Protein 1BL0 (pdb70)

Foldseek 3Di:
DLVQLVVLLVVLVVDLQADPPDLVVSCVRDHHSVVNQVCNCVNPVDGPVVQSLLQLLLVLLVCLAVHDDDQQNSCNRRNHPGSVRQQVSNCVQQVAGSNRSSPDDVNDSPSR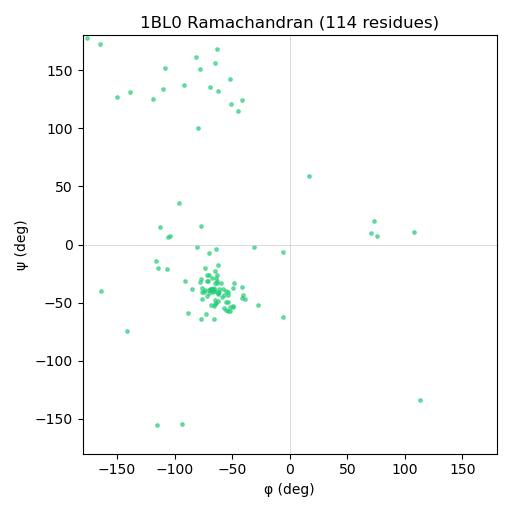DDRD

Solvent-accessible surface area: 6826 Å² total; per-residue (Å²): 66,50,142,38,0,111,62,12,4,89,64,0,50,119,39,1,58,69,26,106,4,76,47,111,46,0,48,158,37,59,112,48,50,176,65,4,63,171,6,0,95,150,51,42,56,54,48,2,32,96,0,9,108,10,3,14,0,0,42,0,0,51,41,2,77,131,41,116,50,85,21,98,82,0,0,129,49,0,19,27,160,35,64,127,47,0,41,163,27,0,91,106,45,10,83,20,36,2,106,127,5,22,127,41,138,193,74,35,110,74,125,39,38,96,57,136

B-factor: mean 53.78, std 17.6, range [11.55, 100.0]

Structure (mmCIF, N/CA/C/O backbone):
data_1BL0
#
_entry.id   1BL0
#
_cell.length_a   47.100
_cell.length_b   47.100
_cell.length_c   298.200
_cell.angle_alpha   90.00
_cell.angle_beta   90.00
_cell.angle_gamma   90.00
#
_symmetry.space_group_name_H-M   'P 41 21 2'
#
loop_
_entity.id
_entity.type
_entity.pdbx_description
1 polymer "DNA (5'-D(*GP*GP*GP*GP*AP*TP*TP*TP*AP*GP*CP*AP*AP*AP*AP*CP*GP*TP*GP*GP*CP*AP* TP*C)-3')"
2 polymer "DNA (5'-D(*CP*CP*GP*AP*TP*GP*CP*CP*AP*CP*GP*TP*TP*TP*TP*GP*CP*TP*AP*AP*AP*TP* CP*C)-3')"
3 polymer 'PROTEIN (MULTIPLE ANTIBIOTIC RESISTANCE PROTEIN)'
4 water water
#
loop_
_atom_site.group_PDB
_atom_site.id
_atom_site.type_symbol
_atom_site.label_atom_id
_atom_site.label_alt_id
_atom_site.label_comp_id
_atom_site.label_asym_id
_atom_site.label_entity_id
_atom_site.label_seq_id
_atom_site.pdbx_PDB_ins_code
_atom_site.Cartn_x
_atom_site.Cartn_y
_atom_site.Cartn_z
_atom_site.occupancy
_atom_site.B_iso_or_equiv
_atom_site.auth_seq_id
_atom_site.auth_comp_id
_atom_site.auth_asym_id
_atom_site.auth_atom_id
_atom_site.pdbx_PDB_model_num
ATOM 979 N N . ASP C 3 9 ? 0.229 36.012 74.172 1.00 74.11 9 ASP A N 1
ATOM 980 C CA . ASP C 3 9 ? 0.041 35.606 75.594 1.00 71.30 9 ASP A CA 1
ATOM 981 C C . ASP C 3 9 ? -0.096 36.849 76.498 1.00 68.34 9 ASP A C 1
ATOM 982 O O . ASP C 3 9 ? -0.951 36.895 77.382 1.00 62.91 9 ASP A O 1
ATOM 987 N N . ALA C 3 10 ? 0.764 37.858 76.239 1.00 66.21 10 ALA A N 1
ATOM 988 C CA . ALA C 3 10 ? 0.778 39.078 77.028 1.00 57.57 10 ALA A CA 1
ATOM 989 C C . ALA C 3 10 ? -0.624 39.484 77.368 1.00 62.68 10 ALA A C 1
ATOM 990 O O . ALA C 3 10 ? -0.925 39.776 78.527 1.00 69.93 10 ALA A O 1
ATOM 992 N N . ILE C 3 11 ? -1.497 39.472 76.368 1.00 68.63 11 ILE A N 1
ATOM 993 C CA . ILE C 3 11 ? -2.894 39.862 76.581 1.00 70.99 11 ILE A CA 1
ATOM 994 C C . ILE C 3 11 ? -3.681 38.874 77.494 1.00 70.13 11 ILE A C 1
ATOM 995 O O . ILE C 3 11 ? -4.440 39.307 78.357 1.00 75.19 11 ILE A O 1
ATOM 1000 N N . THR C 3 12 ? -3.486 37.570 77.328 1.00 56.03 12 THR A N 1
ATOM 1001 C CA . THR C 3 12 ? -4.225 36.591 78.124 1.00 55.48 12 THR A CA 1
ATOM 1002 C C . THR C 3 12 ? -3.547 36.333 79.464 1.00 58.96 12 THR A C 1
ATOM 1003 O O . THR C 3 12 ? -4.214 36.142 80.489 1.00 63.86 12 THR A O 1
ATOM 1007 N N . ILE C 3 13 ? -2.220 36.307 79.463 1.00 61.78 13 ILE A N 1
ATOM 1008 C CA . ILE C 3 13 ? -1.508 36.121 80.712 1.00 45.71 13 ILE A CA 1
ATOM 1009 C C . ILE C 3 13 ? -1.765 37.303 81.617 1.00 54.55 13 ILE A C 1
ATOM 1010 O O . ILE C 3 13 ? -1.912 37.119 82.808 1.00 58.06 13 ILE A O 1
ATOM 1015 N N . HIS C 3 14 ? -1.792 38.521 81.023 1.00 59.67 14 HIS A N 1
ATOM 1016 C CA . HIS C 3 14 ? -2.050 39.765 81.771 1.00 63.07 14 HIS A CA 1
ATOM 1017 C C . HIS C 3 14 ? -3.436 39.741 82.387 1.00 65.86 14 HIS A C 1
ATOM 1018 O O . HIS C 3 14 ? -3.727 40.494 83.318 1.00 69.89 14 HIS A O 1
ATOM 1025 N N . SER C 3 15 ? -4.279 38.850 81.877 1.00 62.90 15 SER A N 1
ATOM 1026 C CA . SER C 3 15 ? -5.622 38.681 82.392 1.00 60.08 15 SER A CA 1
ATOM 1027 C C . SER C 3 15 ? -5.672 37.661 83.550 1.00 55.55 15 SER A C 1
ATOM 1028 O O . SER C 3 15 ? -6.102 38.000 84.643 1.00 56.33 15 SER A O 1
ATOM 1031 N N . ILE C 3 16 ? -5.251 36.411 83.296 1.00 53.02 16 ILE A N 1
ATOM 1032 C CA . ILE C 3 16 ? -5.161 35.383 84.352 1.00 54.94 16 ILE A CA 1
ATOM 1033 C C . ILE C 3 16 ? -4.589 35.961 85.675 1.00 54.72 16 ILE A C 1
ATOM 1034 O O . ILE C 3 16 ? -4.994 35.580 86.770 1.00 58.93 16 ILE A O 1
ATOM 1039 N N . LEU C 3 17 ? -3.636 36.868 85.544 1.00 54.47 17 LEU A N 1
ATOM 1040 C CA . LEU C 3 17 ? -3.105 37.610 86.674 1.00 50.89 17 LEU A CA 1
ATOM 1041 C C . LEU C 3 17 ? -4.271 38.274 87.507 1.00 58.80 17 LEU A C 1
ATOM 1042 O O . LEU C 3 17 ? -4.384 38.078 88.731 1.00 58.45 17 LEU A O 1
ATOM 1047 N N . ASP C 3 18 ? -5.155 39.059 86.852 1.00 56.13 18 ASP A N 1
ATOM 1048 C CA . ASP C 3 18 ? -6.240 39.725 87.589 1.00 53.01 18 ASP A CA 1
ATOM 1049 C C . ASP C 3 18 ? -7.134 38.708 88.198 1.00 44.41 18 ASP A C 1
ATOM 1050 O O . ASP C 3 18 ? -7.532 38.824 89.346 1.00 44.72 18 ASP A O 1
ATOM 1055 N N . TRP C 3 19 ? -7.438 37.691 87.434 1.00 39.82 19 TRP A N 1
ATOM 1056 C CA . TRP C 3 19 ? -8.307 36.699 87.982 1.00 48.05 19 TRP A CA 1
ATOM 1057 C C . TRP C 3 19 ? -7.701 36.101 89.223 1.00 51.65 19 TRP A C 1
ATOM 1058 O O . TRP C 3 19 ? -8.432 35.736 90.140 1.00 55.47 19 TRP A O 1
ATOM 1069 N N . IL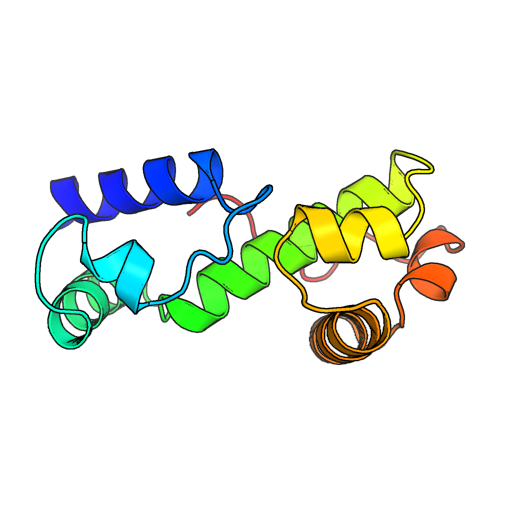E C 3 20 ? -6.366 35.987 89.259 1.00 47.49 20 ILE A N 1
ATOM 1070 C CA . ILE C 3 20 ? -5.731 35.400 90.422 1.00 38.35 20 ILE A CA 1
ATOM 1071 C C . ILE C 3 20 ? -5.867 36.305 91.637 1.00 38.70 20 ILE A C 1
ATOM 1072 O O . ILE C 3 20 ? -6.307 35.859 92.684 1.00 39.11 20 ILE A O 1
ATOM 1077 N N . GLU C 3 21 ? -5.495 37.573 91.501 1.00 42.17 21 GLU A N 1
ATOM 1078 C CA . GLU C 3 21 ? -5.566 38.475 92.638 1.00 43.58 21 GLU A CA 1
ATOM 1079 C C . GLU C 3 21 ? -7.019 38.636 93.045 1.00 47.06 21 GLU A C 1
ATOM 1080 O O . GLU C 3 21 ? -7.358 38.884 94.203 1.00 58.08 21 GLU A O 1
ATOM 1086 N N . ASP C 3 22 ? -7.880 38.492 92.083 1.00 49.70 22 ASP A N 1
ATOM 1087 C CA . ASP C 3 22 ? -9.309 38.541 92.343 1.00 59.70 22 ASP A CA 1
ATOM 1088 C C . ASP C 3 22 ? -9.760 37.212 92.958 1.00 65.35 22 ASP A C 1
ATOM 1089 O O . ASP C 3 22 ? -10.950 36.913 93.029 1.00 62.82 22 ASP A O 1
ATOM 1094 N N . ASN C 3 23 ? -8.790 36.416 93.443 1.00 64.93 23 ASN A N 1
ATOM 1095 C CA . ASN C 3 23 ? -9.118 35.122 94.007 1.00 62.64 23 ASN A CA 1
ATOM 1096 C C . ASN C 3 23 ? -8.308 34.728 95.263 1.00 70.74 23 ASN A C 1
ATOM 1097 O O . ASN C 3 23 ? -8.874 34.790 96.361 1.00 89.69 23 ASN A O 1
ATOM 1102 N N . LEU C 3 24 ? -7.003 34.350 95.141 1.00 70.63 24 LEU A N 1
ATOM 1103 C CA . LEU C 3 24 ? -6.217 33.806 96.304 1.00 64.09 24 LEU A CA 1
ATOM 1104 C C . LEU C 3 24 ? -6.992 33.866 97.582 1.00 51.97 24 LEU A C 1
ATOM 1105 O O . LEU C 3 24 ? -7.299 32.833 98.164 1.00 59.90 24 LEU A O 1
ATOM 1110 N N . GLU C 3 25 ? -7.322 35.098 97.965 1.00 61.03 25 GLU A N 1
ATOM 1111 C CA . GLU C 3 25 ? -8.069 35.444 99.176 1.00 65.91 25 GLU A CA 1
ATOM 1112 C C . GLU C 3 25 ? -9.086 34.406 99.626 1.00 54.36 25 GLU A C 1
ATOM 1113 O O . GLU C 3 25 ? -9.742 34.595 100.630 1.00 46.59 25 GLU A O 1
ATOM 1119 N N . SER C 3 26 ? -9.243 33.333 98.901 1.00 44.39 26 SER A N 1
ATOM 1120 C CA . SER C 3 26 ? -10.067 32.262 99.383 1.00 54.42 26 SER A CA 1
ATOM 1121 C C . SER C 3 26 ? -9.822 30.990 98.618 1.00 57.09 26 SER A C 1
ATOM 1122 O O . SER C 3 26 ? -9.717 29.913 99.189 1.00 68.96 26 SER A O 1
ATOM 1125 N N . PRO C 3 27 ? -9.651 31.074 97.320 1.00 59.44 27 PRO A N 1
ATOM 1126 C CA . PRO C 3 27 ? -9.453 29.902 96.511 1.00 58.32 27 PRO A CA 1
ATOM 1127 C C . PRO C 3 27 ? -8.188 29.194 96.819 1.00 49.53 27 PRO A C 1
ATOM 1128 O O . PRO C 3 27 ? -7.238 29.786 97.327 1.00 47.21 27 PRO A O 1
ATOM 1132 N N . LEU C 3 28 ? -8.208 27.928 96.496 1.00 47.43 28 LEU A N 1
ATOM 1133 C CA . LEU C 3 28 ? -7.036 27.110 96.542 1.00 51.63 28 LEU A CA 1
ATOM 1134 C C . LEU C 3 28 ? -6.231 27.367 95.275 1.00 52.90 28 LEU A C 1
ATOM 1135 O O . LEU C 3 28 ? -5.145 26.826 95.101 1.00 64.32 28 LEU A O 1
ATOM 1140 N N . SER C 3 29 ? -6.761 28.204 94.401 1.00 46.80 29 SER A N 1
ATOM 1141 C CA . SER C 3 29 ? -6.056 28.547 93.160 1.00 49.14 29 SER A CA 1
ATOM 1142 C C . SER C 3 29 ? -4.901 27.574 92.780 1.00 43.76 29 SER A C 1
ATOM 1143 O O . SER C 3 29 ? -3.756 27.977 92.642 1.00 50.35 29 SER A O 1
ATOM 1146 N N . LEU C 3 30 ? -5.226 26.297 92.596 1.00 39.67 30 LEU A N 1
ATOM 1147 C CA . LEU C 3 30 ? -4.238 25.315 92.173 1.00 38.14 30 LEU A CA 1
ATOM 1148 C C . LEU C 3 30 ? -4.056 25.388 90.672 1.00 40.44 30 LEU A C 1
ATOM 1149 O O . LEU C 3 30 ? -4.921 25.875 89.981 1.00 59.43 30 LEU A O 1
ATOM 1154 N N . GLU C 3 31 ? -2.962 24.851 90.161 1.00 47.59 31 GLU A N 1
ATOM 1155 C CA . GLU C 3 31 ? -2.651 24.912 88.724 1.00 50.87 31 GLU A CA 1
ATOM 1156 C C . GLU C 3 31 ? -3.840 24.473 87.846 1.00 59.81 31 GLU A C 1
ATOM 1157 O O . GLU C 3 31 ? -4.072 25.021 86.741 1.00 60.54 31 GLU A O 1
ATOM 1163 N N . LYS C 3 32 ? -4.567 23.455 88.327 1.00 58.58 32 LYS A N 1
ATOM 1164 C CA . LYS C 3 32 ? -5.720 22.948 87.615 1.00 52.89 32 LYS A CA 1
ATOM 1165 C C . LYS C 3 32 ? -6.789 24.024 87.585 1.00 50.08 32 LYS A C 1
ATOM 1166 O O . LYS C 3 32 ? -7.122 24.526 86.529 1.00 53.11 32 LYS A O 1
ATOM 1172 N N . VAL C 3 33 ? -7.312 24.398 88.749 1.00 53.90 33 VAL A N 1
ATOM 1173 C CA . VAL C 3 33 ? -8.350 25.442 88.813 1.00 54.42 33 VAL A CA 1
ATOM 1174 C C . VAL C 3 33 ? -7.917 26.651 87.998 1.00 54.53 33 VAL A C 1
ATOM 1175 O O . VAL C 3 33 ? -8.727 27.333 87.370 1.00 57.88 33 VAL A O 1
ATOM 1179 N N . SER C 3 34 ? -6.631 26.905 87.977 1.00 56.78 34 SER A N 1
ATOM 1180 C CA . SER C 3 34 ? -6.139 28.037 87.226 1.00 58.12 34 SER A CA 1
ATOM 1181 C C . SER C 3 34 ? -6.131 27.689 85.747 1.00 65.28 34 SER A C 1
ATOM 1182 O O . SER C 3 34 ? -6.307 28.562 84.885 1.00 60.11 34 SER A O 1
ATOM 1185 N N . GLU C 3 35 ? -5.938 26.393 85.474 1.00 70.63 35 GLU A N 1
ATOM 1186 C CA . GLU C 3 35 ? -5.984 25.868 84.118 1.00 63.86 35 GLU A CA 1
ATOM 1187 C C . GLU C 3 35 ? -7.320 26.235 83.458 1.00 59.32 35 GLU A C 1
ATOM 1188 O O . GLU C 3 35 ? -7.320 26.861 82.413 1.00 58.94 35 GLU A O 1
ATOM 1194 N N . ARG C 3 36 ? -8.447 25.836 84.110 1.00 68.47 36 ARG A N 1
ATOM 1195 C CA . ARG C 3 36 ? -9.820 26.077 83.627 1.00 62.27 36 ARG A CA 1
ATOM 1196 C C . ARG C 3 36 ? -9.881 27.308 82.782 1.00 69.48 36 ARG A C 1
ATOM 1197 O O . ARG C 3 36 ? -10.401 27.301 81.680 1.00 83.19 36 ARG A O 1
ATOM 1205 N N . SER C 3 37 ? -9.376 28.378 83.293 1.00 57.48 37 SER A N 1
ATOM 1206 C CA . SER C 3 37 ? -9.383 29.551 82.511 1.00 58.48 37 SER A CA 1
ATOM 1207 C C . SER C 3 37 ? -8.232 29.533 81.483 1.00 68.86 37 SER A C 1
ATOM 1208 O O . SER C 3 37 ? -7.062 29.764 81.806 1.00 54.83 37 SER A O 1
ATOM 1211 N N . GLY C 3 38 ? -8.576 29.184 80.234 1.00 58.98 38 GLY A N 1
ATOM 1212 C CA . GLY C 3 38 ? -7.579 29.159 79.194 1.00 65.29 38 GLY A CA 1
ATOM 1213 C C . GLY C 3 38 ? -7.272 27.763 78.664 1.00 73.75 38 GLY A C 1
ATOM 1214 O O . GLY C 3 38 ? -8.173 26.954 78.410 1.00 67.65 38 GLY A O 1
ATOM 1215 N N . TYR C 3 39 ? -5.978 27.483 78.542 1.00 74.47 39 TYR A N 1
ATOM 1216 C CA . TYR C 3 39 ? -5.468 26.247 77.973 1.00 73.72 39 TYR A CA 1
ATOM 1217 C C . TYR C 3 39 ? -5.170 25.164 79.020 1.00 73.61 39 T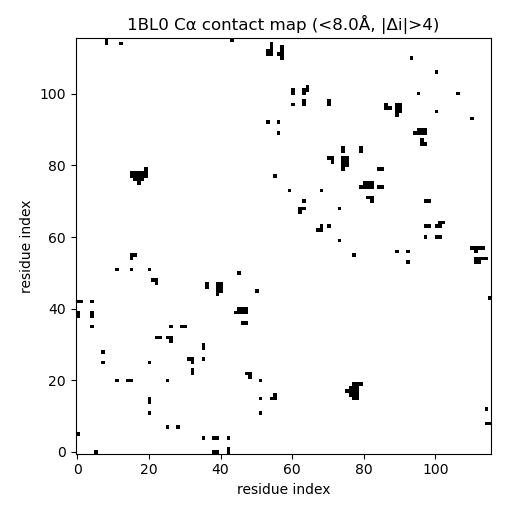YR A C 1
ATOM 1218 O O . TYR C 3 39 ? -5.774 25.163 80.100 1.00 78.03 39 TYR A O 1
ATOM 1227 N N . SER C 3 40 ? -4.233 24.237 78.666 1.00 70.35 40 SER A N 1
ATOM 1228 C CA . SER C 3 40 ? -3.769 23.115 79.519 1.00 68.49 40 SER A CA 1
ATOM 1229 C C . SER C 3 40 ? -2.790 23.622 80.552 1.00 66.88 40 SER A C 1
ATOM 1230 O O . SER C 3 40 ? -2.050 24.589 80.304 1.00 61.46 40 SER A O 1
ATOM 1233 N N . LYS C 3 41 ? -2.737 22.957 81.687 1.00 60.98 41 LYS A N 1
ATOM 1234 C CA . LYS C 3 41 ? -1.908 23.455 82.749 1.00 59.83 41 LYS A CA 1
ATOM 1235 C C . LYS C 3 41 ? -0.489 23.682 82.282 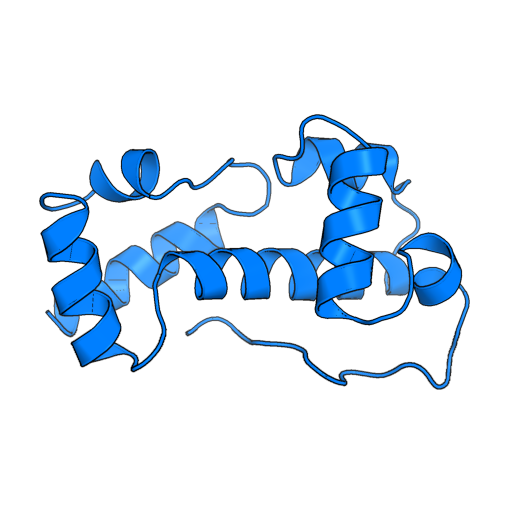1.00 62.00 41 LYS A C 1
ATOM 1236 O O . LYS C 3 41 ? 0.085 24.714 82.578 1.00 65.38 41 LYS A O 1
ATOM 1242 N N . TRP C 3 42 ? 0.041 22.728 81.517 1.00 59.23 42 TRP A N 1
ATOM 1243 C CA . TRP C 3 42 ? 1.403 22.793 81.024 1.00 47.46 42 TRP A CA 1
ATOM 1244 C C . TRP C 3 42 ? 1.617 24.006 80.121 1.00 43.28 42 TRP A C 1
ATOM 1245 O O . TRP C 3 42 ? 2.671 24.648 80.158 1.00 50.72 42 TRP A O 1
ATOM 1256 N N . HIS C 3 43 ? 0.618 24.326 79.312 1.00 56.23 43 HIS A N 1
ATOM 1257 C CA . HIS C 3 43 ? 0.721 25.471 78.403 1.00 58.83 43 HIS A CA 1
ATOM 1258 C C . HIS C 3 43 ? 0.637 26.798 79.141 1.00 50.70 43 HIS A C 1
ATOM 1259 O O . HIS C 3 43 ? 1.546 27.622 79.035 1.00 48.84 4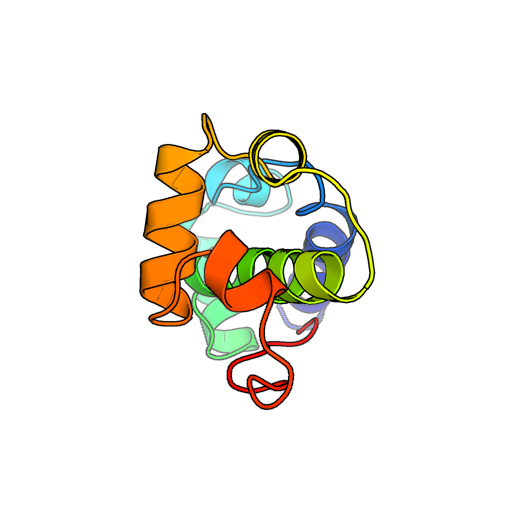3 HIS A O 1
ATOM 1266 N N . LEU C 3 44 ? -0.485 27.015 79.840 1.00 45.69 44 LEU A N 1
ATOM 1267 C CA . LEU C 3 44 ? -0.656 28.197 80.681 1.00 39.98 44 LEU A CA 1
ATOM 1268 C C . LEU C 3 44 ? 0.649 28.478 81.407 1.00 42.35 44 LEU A C 1
ATOM 1269 O O . LEU C 3 44 ? 1.092 29.605 81.502 1.00 46.07 44 LEU A O 1
ATOM 1274 N N . GLN C 3 45 ? 1.267 27.429 81.914 1.00 31.55 45 GLN A N 1
ATOM 1275 C CA . GLN C 3 45 ? 2.511 27.563 82.614 1.00 32.59 45 GLN A CA 1
ATOM 1276 C C . GLN C 3 45 ? 3.587 28.077 81.684 1.00 42.77 45 GLN A C 1
ATOM 1277 O O . GLN C 3 45 ? 4.329 29.012 82.027 1.00 48.28 45 GLN A O 1
ATOM 1283 N N . ARG C 3 46 ? 3.719 27.430 80.521 1.00 48.70 46 ARG A N 1
ATOM 1284 C CA . ARG C 3 46 ? 4.715 27.850 79.506 1.00 50.10 46 ARG A CA 1
ATOM 1285 C C . ARG C 3 46 ? 4.566 29.351 79.220 1.00 47.88 46 ARG A C 1
ATOM 1286 O O . ARG C 3 46 ? 5.516 30.112 79.410 1.00 41.49 46 ARG A O 1
ATOM 1294 N N . MET C 3 47 ? 3.346 29.767 78.807 1.00 47.75 47 MET A N 1
ATOM 1295 C CA . MET C 3 47 ? 3.064 31.156 78.453 1.00 43.25 47 MET A CA 1
ATOM 1296 C C . MET C 3 47 ? 3.449 32.114 79.566 1.00 51.85 47 MET A C 1
ATOM 1297 O O . MET C 3 47 ? 4.280 33.001 79.346 1.00 47.04 47 MET A O 1
ATOM 1302 N N . PHE C 3 48 ? 2.854 31.884 80.754 1.00 47.25 48 PHE A N 1
ATOM 1303 C CA . PHE C 3 48 ? 3.043 32.680 81.977 1.00 40.48 48 PHE A CA 1
ATOM 1304 C C . PHE C 3 48 ? 4.511 32.796 82.391 1.00 40.15 48 PHE A C 1
ATOM 1305 O O . PHE C 3 48 ? 4.938 33.849 82.862 1.00 40.69 48 PHE A O 1
ATOM 1313 N N . LYS C 3 49 ? 5.283 31.715 82.261 1.00 42.92 49 LYS A N 1
ATOM 1314 C CA . LYS C 3 49 ? 6.700 31.794 82.601 1.00 46.27 49 LYS A CA 1
ATOM 1315 C C . LYS C 3 49 ? 7.402 32.718 81.653 1.00 48.55 49 LYS A C 1
ATOM 1316 O O . LYS C 3 49 ? 8.147 33.616 82.059 1.00 48.54 49 LYS A O 1
ATOM 1322 N N . LYS C 3 50 ? 7.213 32.447 80.372 1.00 56.40 50 LYS A N 1
ATOM 1323 C CA . LYS C 3 50 ? 7.844 33.238 79.354 1.00 53.01 50 LYS A CA 1
ATOM 1324 C C . LYS C 3 50 ? 7.344 34.647 79.429 1.00 48.64 50 LYS A C 1
ATOM 1325 O O . LYS C 3 50 ? 8.073 35.562 79.134 1.00 56.10 50 LYS A O 1
ATOM 1331 N N . GLU C 3 51 ? 6.100 34.801 79.856 1.00 55.11 51 GLU A N 1
ATOM 1332 C CA . GLU C 3 51 ? 5.453 36.103 79.942 1.00 58.31 51 GLU A CA 1
ATOM 1333 C C . GLU C 3 51 ? 5.917 36.949 81.133 1.00 64.98 51 GLU A C 1
ATOM 1334 O O . GLU C 3 51 ? 6.071 38.167 80.965 1.00 58.97 51 GLU A O 1
ATOM 1340 N N . THR C 3 52 ? 6.093 36.293 82.337 1.00 69.27 52 THR A N 1
ATOM 1341 C CA . THR C 3 52 ? 6.464 36.945 83.640 1.00 65.57 52 THR A CA 1
ATOM 1342 C C . THR C 3 52 ? 7.851 36.527 84.240 1.00 63.11 52 THR A C 1
ATOM 1343 O O . THR C 3 52 ? 8.371 37.212 85.143 1.00 54.96 52 THR A O 1
ATOM 1347 N N . GLY C 3 53 ? 8.447 35.419 83.712 1.00 65.55 53 GLY A N 1
ATOM 1348 C CA . GLY C 3 53 ? 9.714 34.861 84.230 1.00 56.84 53 GLY A CA 1
ATOM 1349 C C . GLY C 3 53 ? 9.525 34.203 85.609 1.00 54.20 53 GLY A C 1
ATOM 1350 O O . GLY C 3 53 ? 10.479 33.818 86.286 1.00 49.88 53 GLY A O 1
ATOM 1351 N N . HIS C 3 54 ? 8.261 34.075 85.988 1.00 62.27 54 HIS A N 1
ATOM 1352 C CA . HIS C 3 54 ? 7.832 33.563 87.281 1.00 51.39 54 HIS A CA 1
ATOM 1353 C C . HIS C 3 54 ? 7.003 32.307 87.087 1.00 46.91 54 HIS A C 1
ATOM 1354 O O . HIS C 3 54 ? 6.021 32.348 86.366 1.00 49.58 54 HIS A O 1
ATOM 1361 N N . SER C 3 55 ? 7.378 31.205 87.735 1.00 42.15 55 SER A N 1
ATOM 1362 C CA . SER C 3 55 ? 6.572 29.989 87.637 1.00 52.53 55 SER A CA 1
ATOM 1363 C C . SER C 3 55 ? 5.179 30.261 88.222 1.00 55.70 55 SER A C 1
ATOM 1364 O O . SER C 3 55 ? 5.072 30.812 89.298 1.00 65.35 55 SER A O 1
ATOM 1367 N N . LEU C 3 56 ? 4.113 29.885 87.533 1.00 54.42 56 LEU A N 1
ATOM 1368 C CA . LEU C 3 56 ? 2.783 30.133 88.066 1.00 43.32 56 LEU A CA 1
ATOM 1369 C C . LEU C 3 56 ? 2.654 29.647 89.552 1.00 48.44 56 LEU A C 1
ATOM 1370 O O . LEU C 3 56 ? 2.287 30.418 90.455 1.00 42.20 56 LEU A O 1
ATOM 1375 N N . GLY C 3 57 ? 3.012 28.390 89.811 1.00 44.01 57 GLY A N 1
ATOM 1376 C CA . GLY C 3 57 ? 2.832 27.829 91.151 1.00 36.90 57 GLY A CA 1
ATOM 1377 C C . GLY C 3 57 ? 3.367 28.685 92.318 1.00 44.66 57 GLY A C 1
ATOM 1378 O O . GLY C 3 57 ? 2.628 28.991 93.259 1.00 37.33 57 GLY A O 1
ATOM 1379 N N . GLN C 3 58 ? 4.657 29.060 92.226 1.00 45.45 58 GLN A N 1
ATOM 1380 C CA . GLN C 3 58 ? 5.394 29.812 93.251 1.00 51.83 58 GLN A CA 1
ATOM 1381 C C . GLN C 3 58 ? 4.993 31.291 93.316 1.00 50.57 58 GLN A C 1
ATOM 1382 O O . GLN C 3 58 ? 5.218 31.980 94.321 1.00 56.50 58 GLN A O 1
ATOM 1388 N N . TYR C 3 59 ? 4.393 31.779 92.247 1.00 45.09 59 TYR A N 1
ATOM 1389 C CA . TYR C 3 59 ? 3.892 33.148 92.211 1.00 43.25 59 TYR A CA 1
ATOM 1390 C C . TYR C 3 59 ? 2.591 33.218 93.018 1.00 39.60 59 TYR A C 1
ATOM 1391 O O . TYR C 3 59 ? 2.417 34.071 93.893 1.00 32.61 59 TYR A O 1
ATOM 1400 N N . ILE C 3 60 ? 1.695 32.279 92.779 1.00 36.60 60 ILE A N 1
ATOM 1401 C CA . ILE C 3 60 ? 0.478 32.298 93.534 1.00 28.30 60 ILE A CA 1
ATOM 1402 C C . ILE C 3 60 ? 0.763 32.191 94.979 1.00 27.06 60 ILE A C 1
ATOM 1403 O O . ILE C 3 60 ? 0.170 32.889 95.759 1.00 40.59 60 ILE A O 1
ATOM 1408 N N . ARG C 3 61 ? 1.649 31.285 95.327 1.00 33.30 61 ARG A N 1
ATOM 1409 C CA . ARG C 3 61 ? 1.969 31.067 96.716 1.00 23.10 61 ARG A CA 1
ATOM 1410 C C . ARG C 3 61 ? 2.683 32.278 97.274 1.00 30.19 61 ARG A C 1
ATOM 1411 O O . ARG C 3 61 ? 2.470 32.679 98.414 1.00 36.80 61 ARG A O 1
ATOM 1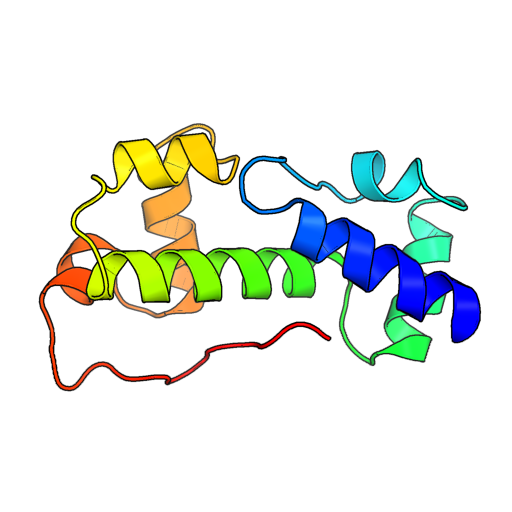419 N N . SER C 3 62 ? 3.532 32.875 96.470 1.00 45.07 62 SER A N 1
ATOM 1420 C CA . SER C 3 62 ? 4.252 34.069 96.928 1.00 43.17 62 SER A CA 1
ATOM 1421 C C . SER C 3 62 ? 3.267 35.180 97.212 1.00 30.70 62 SER A C 1
ATOM 1422 O O . SER C 3 62 ? 3.480 35.969 98.109 1.00 38.41 62 SER A O 1
ATOM 1425 N N . ARG C 3 63 ? 2.183 35.210 96.443 1.00 36.41 63 ARG A N 1
ATOM 1426 C CA . ARG C 3 63 ? 1.161 36.211 96.618 1.00 28.31 63 ARG A CA 1
ATOM 1427 C C . ARG C 3 63 ? 0.315 35.949 97.869 1.00 34.89 63 ARG A C 1
ATOM 1428 O O . ARG C 3 63 ? -0.058 36.882 98.575 1.00 40.75 63 ARG A O 1
ATOM 1436 N N . LYS C 3 64 ? -0.002 34.676 98.144 1.00 36.50 64 LYS A N 1
ATOM 1437 C CA . LYS C 3 64 ? -0.775 34.322 99.354 1.00 30.11 64 LYS A CA 1
ATOM 1438 C C . LYS C 3 64 ? 0.050 34.557 100.628 1.00 42.06 64 LYS A C 1
ATOM 1439 O O . LYS C 3 64 ? -0.469 35.015 101.668 1.00 40.84 64 LYS A O 1
ATOM 1445 N N . MET C 3 65 ? 1.364 34.253 100.552 1.00 45.76 65 MET A N 1
ATOM 1446 C CA . MET C 3 65 ? 2.231 34.458 101.703 1.00 27.64 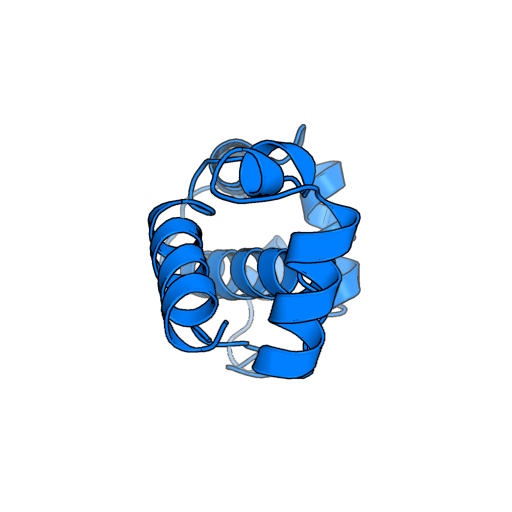65 MET A CA 1
ATOM 1447 C C . MET C 3 65 ? 2.406 35.945 101.918 1.00 33.18 65 MET A C 1
ATOM 1448 O O . MET C 3 65 ? 2.314 36.435 103.021 1.00 32.75 65 MET A O 1
ATOM 1453 N N . THR C 3 66 ? 2.580 36.701 100.859 1.00 31.88 66 THR A N 1
ATOM 1454 C CA . THR C 3 66 ? 2.738 38.126 101.108 1.00 31.85 66 THR A CA 1
ATOM 1455 C C . THR C 3 66 ? 1.439 38.743 101.679 1.00 33.55 66 THR A C 1
ATOM 1456 O O . THR C 3 66 ? 1.472 39.575 102.592 1.00 39.30 66 THR A O 1
ATOM 1460 N N . GLU C 3 67 ? 0.290 38.291 101.198 1.00 41.15 67 GLU A N 1
ATOM 1461 C CA . GLU C 3 67 ? -1.001 38.825 101.691 1.00 36.67 67 GLU A CA 1
ATOM 1462 C C . GLU C 3 67 ? -1.317 38.410 103.145 1.00 32.33 67 GLU A C 1
ATOM 1463 O O . GLU C 3 67 ? -1.900 39.180 103.895 1.00 32.90 67 GLU A O 1
ATOM 1469 N N . ILE C 3 68 ? -0.988 37.168 103.511 1.00 38.16 68 ILE A N 1
ATOM 1470 C CA . ILE C 3 68 ? -1.193 36.702 104.873 1.00 22.57 68 ILE A CA 1
ATOM 1471 C C . ILE C 3 68 ? -0.270 37.444 105.805 1.00 26.56 68 ILE A C 1
ATOM 1472 O O . ILE C 3 68 ? -0.553 37.620 106.977 1.00 44.39 68 ILE A O 1
ATOM 1477 N N . ALA C 3 69 ? 0.856 37.863 105.283 1.00 37.86 69 ALA A N 1
ATOM 1478 C CA . ALA C 3 69 ? 1.836 38.589 106.076 1.00 39.07 69 ALA A CA 1
ATOM 1479 C C . ALA C 3 69 ? 1.370 39.997 106.447 1.00 35.21 69 ALA A C 1
ATOM 1480 O O . ALA C 3 69 ? 1.648 40.463 107.546 1.00 50.17 69 ALA A O 1
ATOM 1482 N N . GLN C 3 70 ? 0.713 40.676 105.514 1.00 42.43 70 GLN A N 1
ATOM 1483 C CA . GLN C 3 70 ? 0.196 42.023 105.715 1.00 31.18 70 GLN A CA 1
ATOM 1484 C C . GLN C 3 70 ? -0.997 42.047 106.647 1.00 37.65 70 GLN A C 1
ATOM 1485 O O . GLN C 3 70 ? -1.212 43.035 107.309 1.00 45.59 70 GLN A O 1
ATOM 1491 N N . LYS C 3 71 ? -1.788 40.972 106.646 1.00 40.87 71 LYS A N 1
ATOM 1492 C CA . LYS C 3 71 ? -2.943 40.866 107.531 1.00 30.98 71 LYS A CA 1
ATOM 1493 C C . LYS C 3 71 ? -2.489 40.499 108.940 1.00 41.12 71 LYS A C 1
ATOM 1494 O O . LYS C 3 71 ? -3.126 40.876 109.924 1.00 56.96 71 LYS A O 1
ATOM 1500 N N . LEU C 3 72 ? -1.412 39.739 109.050 1.00 34.34 72 LEU A N 1
ATOM 1501 C CA . LEU C 3 72 ? -0.961 39.412 110.370 1.00 26.80 72 LEU A CA 1
ATOM 1502 C C . LEU C 3 72 ? -0.521 40.672 111.085 1.00 23.44 72 LEU A C 1
ATOM 1503 O O . LEU C 3 72 ? -0.493 40.751 112.308 1.00 33.63 72 LEU A O 1
ATOM 1508 N N . LYS C 3 73 ? -0.180 41.660 110.317 1.00 34.86 73 LYS A N 1
ATOM 1509 C CA . LYS C 3 73 ? 0.328 42.864 110.906 1.00 36.51 73 LYS A CA 1
ATOM 1510 C C . LYS C 3 73 ? -0.659 44.008 110.868 1.00 35.11 73 LYS A C 1
ATOM 1511 O O . LYS C 3 73 ? -0.513 44.945 111.634 1.00 45.95 73 LYS A O 1
ATOM 1517 N N . GLU C 3 74 ? -1.645 43.955 109.985 1.00 42.10 74 GLU A N 1
ATOM 1518 C CA . GLU C 3 74 ? -2.597 45.075 109.876 1.00 45.79 74 GLU A CA 1
ATOM 1519 C C . GLU C 3 74 ? -3.945 44.717 110.499 1.00 47.69 74 GLU A C 1
ATOM 1520 O O . GLU C 3 74 ? -4.902 45.486 110.398 1.00 56.62 74 GLU A O 1
ATOM 1526 N N . SER C 3 75 ? -4.011 43.552 111.141 1.00 42.79 75 SER A N 1
ATOM 1527 C CA . SER C 3 75 ? -5.258 43.075 111.679 1.00 35.55 75 SER A CA 1
ATOM 1528 C C . SER C 3 75 ? -5.017 41.967 112.645 1.00 39.77 75 SER A C 1
ATOM 1529 O O . SER C 3 75 ? -3.910 41.433 112.698 1.00 36.11 75 SER A O 1
ATOM 1532 N N . ASN C 3 76 ? -6.107 41.554 113.332 1.00 35.81 76 ASN A N 1
ATOM 1533 C CA . ASN C 3 76 ? -6.011 40.493 114.300 1.00 32.83 76 ASN A CA 1
ATOM 1534 C C . ASN C 3 76 ? -6.730 39.205 113.922 1.00 32.20 76 ASN A C 1
ATOM 1535 O O . ASN C 3 76 ? -6.919 38.324 114.749 1.00 35.92 76 ASN A O 1
ATOM 1540 N N . GLU C 3 77 ? -7.091 39.067 112.665 1.00 34.85 77 GLU A N 1
ATOM 1541 C CA . GLU C 3 77 ? -7.726 37.828 112.224 1.00 29.23 77 GLU A CA 1
ATOM 1542 C C . GLU C 3 77 ? -6.881 36.657 112.673 1.00 30.32 77 GLU A C 1
ATOM 1543 O O . GLU C 3 77 ? -5.720 36.579 112.340 1.00 43.91 77 GLU A O 1
ATOM 1549 N N . PRO C 3 78 ? -7.425 35.753 113.463 1.00 33.96 78 PRO A N 1
ATOM 1550 C CA . PRO C 3 78 ? -6.683 34.585 113.929 1.00 36.22 78 PRO A CA 1
ATOM 1551 C C . PRO C 3 78 ? -6.037 33.814 112.776 1.00 37.57 78 PRO A C 1
ATOM 1552 O O . PRO C 3 78 ? -6.615 33.686 111.689 1.00 38.24 78 PRO A O 1
ATOM 1556 N N . ILE C 3 79 ? -4.836 33.309 113.008 1.00 37.00 79 ILE A N 1
ATOM 1557 C CA . ILE C 3 79 ? -4.158 32.615 111.956 1.00 37.79 79 ILE A CA 1
ATOM 1558 C C . ILE C 3 79 ? -4.893 31.344 111.483 1.00 42.28 79 ILE A C 1
ATOM 1559 O O . ILE C 3 79 ? -4.709 30.912 110.342 1.00 55.63 79 ILE A O 1
ATOM 1564 N N . LEU C 3 80 ? -5.708 30.711 112.336 1.00 30.45 80 LEU A N 1
ATOM 1565 C CA . LEU C 3 80 ? -6.486 29.580 111.819 1.00 32.10 80 LEU A CA 1
ATOM 1566 C C . LEU C 3 80 ? -7.497 30.134 110.833 1.00 35.20 80 LEU A C 1
ATOM 1567 O O . LEU C 3 80 ? -7.762 29.553 109.799 1.00 44.05 80 LEU A O 1
ATOM 1572 N N . TYR C 3 81 ? -8.052 31.281 111.121 1.00 24.59 81 TYR A N 1
ATOM 1573 C CA . TYR C 3 81 ? -9.009 31.779 110.185 1.00 31.93 81 TYR A CA 1
ATOM 1574 C C . TYR C 3 81 ? -8.339 32.213 108.899 1.00 30.18 81 TYR A C 1
ATOM 1575 O O . TYR C 3 81 ? -8.972 32.272 107.842 1.00 36.82 81 TYR A O 1
ATOM 1584 N N . LEU C 3 82 ? -7.076 32.584 109.012 1.00 34.00 82 LEU A N 1
ATOM 1585 C CA . LEU C 3 82 ? -6.329 33.016 107.829 1.00 28.76 82 LEU A CA 1
ATOM 1586 C C . LEU C 3 82 ? -5.943 31.788 107.008 1.00 28.40 82 LEU A C 1
ATOM 1587 O O . LEU C 3 82 ? -5.918 31.811 105.800 1.00 36.62 82 LEU A O 1
ATOM 1592 N N . ALA C 3 83 ? -5.607 30.714 107.706 1.00 31.88 83 ALA A N 1
ATOM 1593 C CA . ALA C 3 83 ? -5.271 29.468 107.047 1.00 33.57 83 ALA A CA 1
ATOM 1594 C C . ALA C 3 83 ? -6.415 29.005 106.157 1.00 39.85 83 ALA A C 1
ATOM 1595 O O . ALA C 3 83 ? -6.223 28.764 104.974 1.00 53.34 83 ALA A O 1
ATOM 1597 N N . GLU C 3 84 ? -7.613 28.879 106.747 1.00 55.30 84 GLU A N 1
ATOM 1598 C CA . GLU C 3 84 ? -8.874 28.431 106.075 1.00 41.20 84 GLU A CA 1
ATOM 1599 C C . GLU C 3 84 ? -9.294 29.373 104.931 1.00 34.72 84 GLU A C 1
ATOM 1600 O O . GLU C 3 84 ? -9.737 28.931 103.876 1.00 45.95 84 GLU A O 1
ATOM 1606 N N . ARG C 3 85 ? -9.148 30.660 105.159 1.00 32.25 85 ARG A N 1
ATOM 1607 C CA . ARG C 3 85 ? -9.548 31.678 104.213 1.00 17.87 85 ARG A CA 1
ATOM 1608 C C . ARG C 3 85 ? -8.638 31.756 102.980 1.00 32.78 85 ARG A C 1
ATOM 1609 O O . ARG C 3 85 ? -9.054 32.220 101.901 1.00 38.88 85 ARG A O 1
ATOM 1617 N N . TYR C 3 86 ? -7.383 31.349 103.091 1.00 38.28 86 TYR A N 1
ATOM 1618 C CA . TYR C 3 86 ? -6.566 31.404 101.883 1.00 31.60 86 TYR A CA 1
ATOM 1619 C C . TYR C 3 86 ? -6.350 30.051 101.260 1.00 34.62 86 TYR A C 1
ATOM 1620 O O . TYR C 3 86 ? -5.521 29.940 100.363 1.00 38.88 86 TYR A O 1
ATOM 1629 N N . GLY C 3 87 ? -7.028 29.023 101.775 1.00 23.68 87 GLY A N 1
ATOM 1630 C CA . GLY C 3 87 ? -7.042 27.743 101.060 1.00 22.49 87 GLY A CA 1
ATOM 1631 C C . GLY C 3 87 ? -6.239 26.641 101.678 1.00 35.85 87 GLY A C 1
ATOM 1632 O O . GLY C 3 87 ? -6.048 25.601 101.056 1.00 45.34 87 GLY A O 1
ATOM 1633 N N . PHE C 3 88 ? -5.792 26.847 102.897 1.00 36.65 88 PHE A N 1
ATOM 1634 C CA . PHE C 3 88 ? -4.975 25.882 103.571 1.00 26.33 88 PHE A CA 1
ATOM 1635 C C . PHE C 3 88 ? -5.853 24.948 104.379 1.00 37.77 88 PHE A C 1
ATOM 1636 O O . PHE C 3 88 ? -6.775 25.392 105.054 1.00 33.36 88 PHE A O 1
ATOM 1644 N N . GLU C 3 89 ? -5.542 23.664 104.319 1.00 35.20 89 GLU A N 1
ATOM 1645 C CA . GLU C 3 89 ? -6.325 22.669 104.997 1.00 31.49 89 GLU A CA 1
ATOM 1646 C C . GLU C 3 89 ? -6.185 22.744 106.497 1.00 46.76 89 GLU A C 1
ATOM 1647 O O . GLU C 3 89 ? -6.879 22.016 107.226 1.00 51.05 89 GLU A O 1
ATOM 1653 N N . SER C 3 90 ? -5.276 23.588 106.981 1.00 55.80 90 SER A N 1
ATOM 1654 C CA . SER C 3 90 ? -5.104 23.721 108.443 1.00 48.09 90 SER A CA 1
ATOM 1655 C C . SER C 3 90 ? -4.076 24.796 108.854 1.00 40.54 90 SER A C 1
ATOM 1656 O O . SER C 3 90 ? -3.457 25.456 108.016 1.00 40.02 90 SER A O 1
ATOM 1659 N N . GLN C 3 91 ? -3.927 24.985 110.142 1.00 42.68 91 GLN A N 1
ATOM 1660 C CA . GLN C 3 91 ? -3.003 25.960 110.658 1.00 30.95 91 GLN A CA 1
ATOM 1661 C C . GLN C 3 91 ? -1.572 25.495 110.473 1.00 37.98 91 GLN A C 1
ATOM 1662 O O . GLN C 3 91 ? -0.714 26.260 110.070 1.00 39.68 91 GLN A O 1
ATOM 1668 N N . GLN C 3 92 ? -1.345 24.217 110.781 1.00 37.09 92 GLN A N 1
ATOM 1669 C CA . GLN C 3 92 ? -0.053 23.575 110.664 1.00 21.19 92 GLN A CA 1
ATOM 1670 C C . GLN C 3 92 ? 0.468 23.671 109.261 1.00 34.43 92 GLN A C 1
ATOM 1671 O O . GLN C 3 92 ? 1.634 23.960 109.054 1.00 40.37 92 GLN A O 1
ATOM 1677 N N . THR C 3 93 ? -0.391 23.430 108.288 1.00 40.23 93 THR A N 1
ATOM 1678 C CA . THR C 3 93 ? 0.006 23.527 106.887 1.00 34.40 93 THR A CA 1
ATOM 1679 C C . THR C 3 93 ? 0.429 24.954 106.531 1.00 28.72 93 THR A C 1
ATOM 1680 O O . THR C 3 93 ? 1.401 25.162 105.820 1.00 33.23 93 THR A O 1
ATOM 1684 N N . LEU C 3 94 ? -0.315 25.932 107.027 1.00 28.42 94 LEU A N 1
ATOM 1685 C CA . LEU C 3 94 ? 0.008 27.331 106.758 1.00 30.61 94 LEU A CA 1
ATOM 1686 C C . LEU C 3 94 ? 1.210 27.747 107.561 1.00 29.87 94 LEU A C 1
ATOM 1687 O O . LEU C 3 94 ? 2.000 28.531 107.079 1.00 37.38 94 LEU A O 1
ATOM 1692 N N . THR C 3 95 ? 1.267 27.295 108.813 1.00 30.45 95 THR A N 1
ATOM 1693 C CA . THR C 3 95 ? 2.388 27.553 109.661 1.00 22.68 95 THR A CA 1
ATOM 1694 C C . THR C 3 95 ? 3.685 27.105 108.973 1.00 34.13 95 THR A C 1
ATOM 1695 O O . THR C 3 95 ? 4.640 27.866 108.906 1.00 38.34 95 THR A O 1
ATOM 1699 N N . ARG C 3 96 ? 3.731 25.887 108.437 1.00 39.38 96 ARG A N 1
ATOM 1700 C CA . ARG C 3 96 ? 4.965 25.424 107.745 1.00 36.27 96 ARG A CA 1
ATOM 1701 C C . ARG C 3 96 ? 5.257 26.156 106.433 1.00 35.75 96 ARG A C 1
ATOM 1702 O O . ARG C 3 96 ? 6.412 26.428 106.126 1.00 42.12 96 ARG A O 1
ATOM 1710 N N . THR C 3 97 ? 4.235 26.444 105.639 1.00 38.07 97 THR A N 1
ATOM 1711 C CA . THR C 3 97 ? 4.451 27.186 104.390 1.00 31.32 97 THR A CA 1
ATOM 1712 C C . THR C 3 97 ? 4.967 28.625 104.697 1.00 39.70 97 THR A C 1
ATOM 1713 O O . THR C 3 97 ? 5.887 29.145 104.053 1.00 35.73 97 THR A O 1
ATOM 1717 N N . PHE C 3 98 ? 4.297 29.288 105.626 1.00 38.98 98 PHE A N 1
ATOM 1718 C CA . PHE C 3 98 ? 4.700 30.621 106.021 1.00 37.12 98 PHE A CA 1
ATOM 1719 C C . PHE C 3 98 ? 6.160 30.590 106.449 1.00 34.44 98 PHE A C 1
ATOM 1720 O O . PHE C 3 98 ? 6.966 31.386 105.974 1.00 30.33 98 PHE A O 1
ATOM 1728 N N . LYS C 3 99 ? 6.487 29.631 107.335 1.00 34.16 99 LYS A N 1
ATOM 1729 C CA . LYS C 3 99 ? 7.838 29.472 107.938 1.00 39.31 99 LYS A CA 1
ATOM 1730 C C . LYS C 3 99 ? 8.906 29.290 106.866 1.00 45.12 99 LYS A C 1
ATOM 1731 O O . LYS C 3 99 ? 10.009 29.798 106.982 1.00 42.11 99 LYS A O 1
ATOM 1737 N N . ASN C 3 100 ? 8.521 28.545 105.847 1.00 39.26 100 ASN A N 1
ATOM 1738 C CA . ASN C 3 100 ? 9.339 28.226 104.704 1.00 28.63 100 ASN A CA 1
ATOM 1739 C C . ASN C 3 100 ? 9.565 29.455 103.786 1.00 33.93 100 ASN A C 1
ATOM 1740 O O . ASN C 3 100 ? 10.618 29.624 103.165 1.00 54.43 100 ASN A O 1
ATOM 1745 N N . TYR C 3 101 ? 8.601 30.339 103.740 1.00 31.85 101 TYR A N 1
ATOM 1746 C CA . TYR C 3 101 ? 8.693 31.482 102.847 1.00 24.36 101 TYR A CA 1
ATOM 1747 C C . TYR C 3 101 ? 9.343 32.665 103.531 1.00 27.95 101 TYR A C 1
ATOM 1748 O O . TYR C 3 101 ? 10.003 33.456 102.854 1.00 29.64 101 TYR A O 1
ATOM 1757 N N . PHE C 3 102 ? 9.150 32.781 104.867 1.00 30.34 102 PHE A N 1
ATOM 1758 C CA . PHE C 3 102 ? 9.645 33.927 105.667 1.00 27.10 102 PHE A CA 1
ATOM 1759 C C . PHE C 3 102 ? 10.725 33.563 106.690 1.00 26.97 102 PHE A C 1
ATOM 1760 O O . PHE C 3 102 ? 11.448 34.442 107.155 1.00 28.90 102 PHE A O 1
ATOM 1768 N N . ASP C 3 103 ? 10.813 32.285 107.054 1.00 30.51 103 ASP A N 1
ATOM 1769 C CA . ASP C 3 103 ? 11.799 31.821 108.050 1.00 32.43 103 ASP A CA 1
ATOM 1770 C C . ASP C 3 103 ? 11.418 32.248 109.480 1.00 32.95 103 ASP A C 1
ATOM 1771 O O . ASP C 3 103 ? 12.236 32.268 110.408 1.00 31.47 103 ASP A O 1
ATOM 1776 N N . VAL C 3 104 ? 10.133 32.556 109.620 1.00 37.49 104 VAL A N 1
ATOM 1777 C CA . VAL C 3 104 ? 9.498 32.972 110.853 1.00 35.48 104 VAL A CA 1
ATOM 1778 C C . VAL C 3 104 ? 8.046 32.506 110.793 1.00 30.63 104 VAL A C 1
ATOM 1779 O O . VAL C 3 104 ? 7.376 32.797 109.813 1.00 28.87 104 VAL A O 1
ATOM 1783 N N . PRO C 3 105 ? 7.539 31.768 111.797 1.00 25.42 105 PRO A N 1
ATOM 1784 C CA . PRO C 3 105 ? 6.162 31.291 111.803 1.00 22.84 105 PRO A CA 1
ATOM 1785 C C . PRO C 3 105 ? 5.283 32.490 111.826 1.00 25.01 105 PRO A C 1
ATOM 1786 O O . PRO C 3 105 ? 5.778 33.584 112.164 1.00 30.40 105 PRO A O 1
ATOM 1790 N N . PRO C 3 106 ? 3.966 32.288 111.597 1.00 28.93 106 PRO A N 1
ATOM 1791 C CA . PRO C 3 106 ? 2.975 33.373 111.528 1.00 29.08 106 PRO A CA 1
ATOM 1792 C C . PRO C 3 106 ? 2.782 34.199 112.788 1.00 27.50 106 PRO A C 1
ATOM 1793 O O . PRO C 3 106 ? 2.801 35.424 112.718 1.00 35.46 106 PRO A O 1
ATOM 1797 N N . HIS C 3 107 ? 2.604 33.566 113.934 1.00 38.87 107 HIS A N 1
ATOM 1798 C CA . HIS C 3 107 ? 2.365 34.345 115.128 1.00 31.63 107 HIS A CA 1
ATOM 1799 C C . HIS C 3 107 ? 3.572 35.200 115.502 1.00 37.97 107 HIS A C 1
ATOM 1800 O O . HIS C 3 107 ? 3.435 36.420 115.736 1.00 35.53 107 HIS A O 1
ATOM 1807 N N . LYS C 3 108 ? 4.753 34.560 115.577 1.00 38.69 108 LYS A N 1
ATOM 1808 C CA . LYS C 3 108 ? 6.008 35.286 115.845 1.00 35.59 108 LYS A CA 1
ATOM 1809 C C . LYS C 3 108 ? 6.165 36.443 114.836 1.00 31.99 108 LYS A C 1
ATOM 1810 O O . LYS C 3 108 ? 6.536 37.544 115.192 1.00 36.11 108 LYS A O 1
ATOM 1816 N N . TYR C 3 109 ? 5.829 36.215 113.570 1.00 32.17 109 TYR A N 1
ATOM 1817 C CA . TYR C 3 109 ? 5.886 37.295 112.581 1.00 28.32 109 TYR A CA 1
ATOM 1818 C C . TYR C 3 109 ? 4.871 38.390 112.914 1.00 33.86 109 TYR A C 1
ATOM 1819 O O . TYR C 3 109 ? 5.083 39.574 112.633 1.00 42.37 109 TYR A O 1
ATOM 1828 N N . ARG C 3 110 ? 3.754 37.977 113.487 1.00 42.06 110 ARG A N 1
ATOM 1829 C CA . ARG C 3 110 ? 2.701 38.907 113.813 1.00 34.76 110 ARG A CA 1
ATOM 1830 C C . ARG C 3 110 ? 3.138 39.882 114.889 1.00 35.67 110 ARG A C 1
ATOM 1831 O O . ARG C 3 110 ? 2.820 41.073 114.831 1.00 38.63 110 ARG A O 1
ATOM 1839 N N . MET C 3 111 ? 3.875 39.385 115.860 1.00 44.92 111 MET A N 1
ATOM 1840 C CA . MET C 3 111 ? 4.284 40.194 117.016 1.00 43.38 111 MET A CA 1
ATOM 1841 C C . MET C 3 111 ? 5.677 40.815 116.907 1.00 39.21 111 MET A C 1
ATOM 1842 O O . MET C 3 111 ? 6.343 40.914 117.918 1.00 56.28 111 MET A O 1
ATOM 1847 N N . THR C 3 112 ? 6.116 41.245 115.727 1.00 42.40 112 THR A N 1
ATOM 1848 C CA . THR C 3 112 ? 7.441 41.840 115.626 1.00 36.76 112 THR A CA 1
ATOM 1849 C C . THR C 3 112 ? 7.434 43.036 114.737 1.00 46.06 112 THR A C 1
ATOM 1850 O O . THR C 3 112 ? 6.933 42.973 113.629 1.00 57.65 112 THR A O 1
ATOM 1854 N N . ASN C 3 113 ? 8.015 44.125 115.224 1.00 63.38 113 ASN A N 1
ATOM 1855 C CA . ASN C 3 113 ? 7.992 45.375 114.481 1.00 71.35 113 ASN A CA 1
ATOM 1856 C C . ASN C 3 113 ? 9.006 45.363 113.346 1.00 77.26 113 ASN A C 1
ATOM 1857 O O . ASN C 3 113 ? 8.613 45.402 112.177 1.00 76.15 113 ASN A O 1
ATOM 1862 N N . MET C 3 114 ? 10.300 45.281 113.707 1.00 77.14 114 MET A N 1
ATOM 1863 C CA . MET C 3 114 ? 11.418 45.341 112.752 1.00 80.70 114 MET A CA 1
ATOM 1864 C C . MET C 3 114 ? 11.136 44.544 111.504 1.00 81.50 114 MET A C 1
ATOM 1865 O O . MET C 3 114 ? 11.402 45.021 110.390 1.00 75.57 114 MET A O 1
ATOM 1870 N N . GLN C 3 115 ? 10.630 43.303 111.709 1.00 85.36 11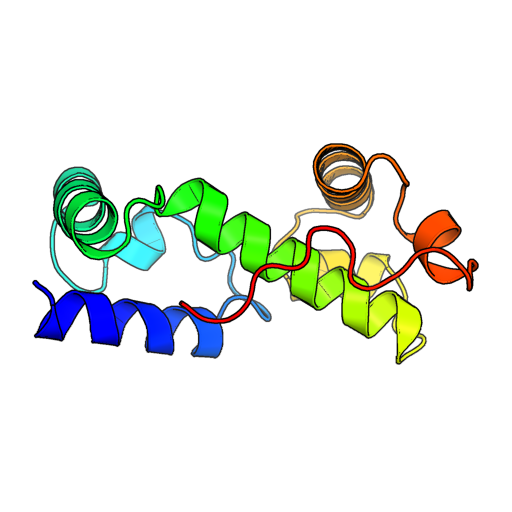5 GLN A N 1
ATOM 1871 C CA . GLN C 3 115 ? 10.223 42.445 110.588 1.00 85.87 115 GLN A CA 1
ATOM 1872 C C . GLN C 3 115 ? 9.422 43.336 109.643 1.00 87.80 115 GLN A C 1
ATOM 1873 O O . GLN C 3 115 ? 8.369 43.853 110.051 1.00 92.40 115 GLN A O 1
ATOM 1879 N N . GLY C 3 116 ? 9.964 43.556 108.412 1.00 75.85 116 GLY A N 1
ATOM 1880 C CA . GLY C 3 116 ? 9.338 44.461 107.458 1.00 69.38 116 GLY A CA 1
ATOM 1881 C C . GLY C 3 116 ? 8.801 43.837 106.169 1.00 63.11 116 GLY A C 1
ATOM 1882 O O . GLY C 3 116 ? 8.453 42.645 106.099 1.00 64.59 116 GLY A O 1
ATOM 1883 N N . GLU C 3 117 ? 8.730 44.699 105.149 1.00 53.35 117 GLU A N 1
ATOM 1884 C CA . GLU C 3 117 ? 8.201 44.363 103.841 1.00 39.70 117 GLU A CA 1
ATOM 1885 C C . GLU C 3 117 ? 9.052 43.314 103.154 1.00 38.96 117 GLU A C 1
ATOM 1886 O O . GLU C 3 117 ? 8.747 42.848 102.062 1.00 43.43 117 GLU A O 1
ATOM 1892 N N . SER C 3 118 ? 10.131 42.982 103.824 1.00 43.32 118 SER A N 1
ATOM 1893 C CA . SER C 3 118 ? 11.053 41.970 103.364 1.00 47.07 118 SER A CA 1
ATOM 1894 C C . SER C 3 118 ? 10.313 40.729 102.782 1.00 52.54 118 SER A C 1
ATOM 1895 O O . SER C 3 118 ? 9.466 40.127 103.446 1.00 71.18 118 SER A O 1
ATOM 1898 N N . ARG C 3 119 ? 10.659 40.390 101.508 1.00 51.43 119 ARG A N 1
ATOM 1899 C CA . ARG C 3 119 ? 10.188 39.236 100.704 1.00 36.78 119 ARG A CA 1
ATOM 1900 C C . ARG C 3 119 ? 8.774 39.370 100.143 1.00 38.67 119 ARG A C 1
ATOM 1901 O O . ARG C 3 119 ? 8.233 38.433 99.543 1.00 35.13 119 ARG A O 1
ATOM 1909 N N . PHE C 3 120 ? 8.185 40.525 100.287 1.00 38.16 120 PHE A N 1
ATOM 1910 C CA . PHE C 3 120 ? 6.858 40.682 99.767 1.00 37.30 120 PHE A CA 1
ATOM 1911 C C . PHE C 3 120 ? 6.881 40.672 98.246 1.00 44.88 120 PHE A C 1
ATOM 1912 O O . PHE C 3 120 ? 7.744 41.291 97.634 1.00 62.38 120 PHE A O 1
ATOM 1920 N N . LEU C 3 121 ? 5.947 39.950 97.628 1.00 50.76 121 LEU A N 1
ATOM 1921 C CA . LEU C 3 121 ? 5.788 39.997 96.171 1.00 40.78 121 LEU A CA 1
ATOM 1922 C C . LEU C 3 121 ? 4.471 40.725 95.808 1.00 45.67 121 LEU A C 1
ATOM 1923 O O . LEU C 3 121 ? 3.406 40.463 96.372 1.00 46.56 121 LEU A O 1
ATOM 1928 N N . HIS C 3 122 ? 4.501 41.638 94.867 1.00 51.47 122 HIS A N 1
ATOM 1929 C CA . HIS C 3 122 ? 3.274 42.322 94.568 1.00 47.98 122 HIS A CA 1
ATOM 1930 C C . HIS C 3 122 ? 2.662 41.920 93.209 1.00 53.58 122 HIS A C 1
ATOM 1931 O O . HIS C 3 122 ? 3.379 41.580 92.302 1.00 47.45 122 HIS A O 1
ATOM 1938 N N . PRO C 3 123 ? 1.298 42.026 93.123 1.00 54.57 123 PRO A N 1
ATOM 1939 C CA . PRO C 3 123 ? 0.385 41.687 91.998 1.00 57.65 123 PRO A CA 1
ATOM 1940 C C . PRO C 3 123 ? 0.805 41.232 90.555 1.00 70.40 123 PRO A C 1
ATOM 1941 O O . PRO C 3 123 ? -0.085 40.827 89.762 1.00 84.68 123 PRO A O 1
ATOM 1945 N N . LEU C 3 124 ? 2.075 41.220 90.148 1.00 64.29 124 LEU A N 1
ATOM 1946 C CA . LEU C 3 124 ? 2.288 40.762 88.748 1.00 56.90 124 LEU A CA 1
ATOM 1947 C C . LEU C 3 124 ? 3.536 39.874 88.492 1.00 57.11 124 LEU A C 1
ATOM 1948 O O . LEU C 3 124 ? 3.391 38.639 88.590 1.00 58.33 124 LEU A O 1
#

Radius of gyration: 14.69 Å; Cα contacts (8 Å, |Δi|>4): 120; chains: 1; bounding box: 22×23×41 Å

Sequence (116 aa):
DAITIHSILDWIEDNLESPLSLEKVSERSGYSKWHLQRMFKKETGHSLGQYIRSRKMTEIAQKLKESNEPILYLAERYGFESQQTLTRTFKNYFDVPPHKYRMTNMQGESRFLHPL

Secondary structure (DSSP, 8-state):
-HHHHHHHHHHHHTTTTS----HHHHHHSSS-HHHHHHHHHHHHSS-HHHHHHHHHHHHHHHHHHH----HHHHHHHTT-S-HHHHHHHHHHHHSS-HHHHHT-SS--STT-----

Nearest PDB structures (foldseek):
  1bl0-assembly1_A  TM=1.009E+00  e=2.666E-21  Escherichia coli
  1xs9-assembly1_A  TM=9.860E-01  e=1.515E-16  Escherichia coli
  6swi-assembly1_A  TM=8.570E-01  e=2.860E-06  Geobacillus stearothermophilus
  3lsg-assembly1_A  TM=9.307E-01  e=3.388E-05  Fusobacterium nucleatum subsp. nucleatum
  3w6v-assembly1_A  TM=8.745E-01  e=1.773E-05  Streptomyces griseus